Protein AF-A0A5K1HCJ4-F1 (afdb_monomer)

pLDDT: mean 93.44, std 2.25, range [87.69, 97.69]

Secondary structure (DSSP, 8-state):
-HHHHHHHHS-----S-GGG---SEEEEESS----SS--HHHHHTTGGGS-------------SS---TT-----HHHHHTTTT-EEEEE-

InterPro domains:
  IPR007120 DNA-directed RNA polymerase, subunit 2, hybrid-binding domain [PF00562] (1-91)
  IPR014724 RNA polymerase Rpb2, OB-fold [G3DSA:2.40.50.150] (16-91)
  IPR015712 DNA-directed RNA polymerase, subunit 2 [PTHR20856] (1-91)
  IPR037033 DNA-directed RNA polymerase, subunit 2, hybrid-binding domain superfamily [G3DSA:2.40.270.10] (1-85)

Radius of gyration: 15.77 Å; Cα contacts (8 Å, |Δi|>4): 95; chains: 1; bounding box: 39×31×42 Å

Foldseek 3Di:
DVVVVVQVVFQKQPDDVVVPDQDQKHKHQDDFDDDPDDDPVCVVVVCVVIGRFHDDDDDDDDDPVQPPDPDDDDDPVVVVVRHRDM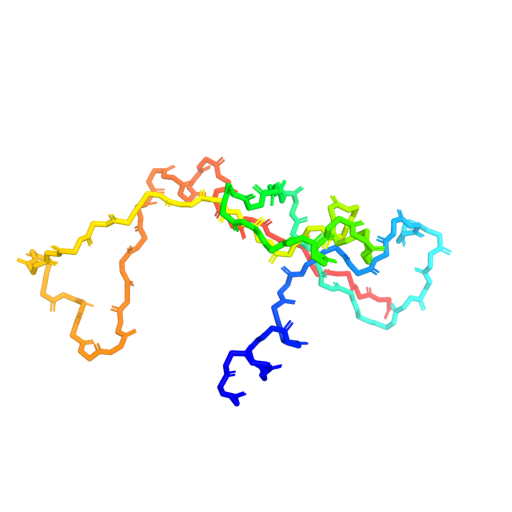DMDHD

Sequence (91 aa):
MYQCQMAKQTMGTSVLNWDYRFDNKLYRILHSQKPLVRTKYYEDFKFSDYNSGTNAVVAVLSYTGYDMEDAMIINKSSYEQGFGHGCVYKT

Organism: NCBI:txid210225

Structure (mmCIF, N/CA/C/O backbone):
data_AF-A0A5K1HCJ4-F1
#
_entry.id   AF-A0A5K1HCJ4-F1
#
loop_
_atom_site.group_PDB
_atom_site.id
_atom_site.type_symbol
_atom_site.label_atom_id
_atom_site.label_alt_id
_atom_site.label_comp_id
_atom_site.label_asym_id
_atom_site.label_entity_id
_atom_site.label_seq_id
_atom_site.pdbx_PDB_ins_code
_atom_site.Cartn_x
_atom_site.Cartn_y
_atom_site.Cartn_z
_atom_site.occupancy
_atom_site.B_iso_or_equiv
_atom_site.auth_seq_id
_atom_site.auth_comp_id
_atom_site.auth_asym_id
_atom_site.auth_atom_id
_atom_site.pdbx_PDB_model_num
ATOM 1 N N . MET A 1 1 ? -9.519 17.275 -3.684 1.00 87.69 1 MET A N 1
ATOM 2 C CA . MET A 1 1 ? -8.227 17.890 -3.297 1.00 87.69 1 MET A CA 1
ATOM 3 C C . MET A 1 1 ? -7.398 16.975 -2.401 1.00 87.69 1 MET A C 1
ATOM 5 O O . MET A 1 1 ? -6.317 16.605 -2.833 1.00 87.69 1 MET A O 1
ATOM 9 N N . TYR A 1 2 ? -7.905 16.543 -1.239 1.00 95.81 2 TYR A N 1
ATOM 10 C CA . TYR A 1 2 ? -7.180 15.660 -0.306 1.00 95.81 2 TYR A CA 1
ATOM 11 C C . TYR A 1 2 ? -6.665 14.356 -0.948 1.00 95.81 2 TYR A C 1
ATOM 13 O O . TYR A 1 2 ? -5.461 14.114 -0.989 1.00 95.81 2 TYR A O 1
ATOM 21 N N . GLN A 1 3 ? -7.554 13.574 -1.573 1.00 94.50 3 GLN A N 1
ATOM 22 C CA . GLN A 1 3 ? -7.182 12.288 -2.181 1.00 94.50 3 GLN A CA 1
ATOM 23 C C . GLN A 1 3 ? -6.091 12.412 -3.253 1.00 94.50 3 GLN A C 1
ATOM 25 O O . GLN A 1 3 ? -5.229 11.549 -3.374 1.00 94.50 3 GLN A O 1
ATOM 30 N N . CYS A 1 4 ? -6.092 13.506 -4.019 1.00 94.25 4 CYS A N 1
ATOM 31 C CA . CYS A 1 4 ? -5.083 13.745 -5.047 1.00 94.25 4 CYS A CA 1
ATOM 32 C C . CYS A 1 4 ? -3.687 13.978 -4.452 1.00 94.25 4 CYS A C 1
ATOM 34 O O . CYS A 1 4 ? -2.705 13.737 -5.142 1.00 94.25 4 CYS A O 1
ATOM 36 N N . GLN A 1 5 ? -3.579 14.479 -3.218 1.00 96.31 5 GLN A N 1
ATOM 37 C CA . GLN A 1 5 ? -2.294 14.637 -2.532 1.00 96.31 5 GLN A CA 1
ATOM 38 C C . GLN A 1 5 ? -1.823 13.304 -1.947 1.00 96.31 5 GLN A C 1
ATOM 40 O O . GLN A 1 5 ? -0.686 12.913 -2.199 1.00 96.31 5 GLN A O 1
ATOM 45 N N . MET A 1 6 ? -2.713 12.568 -1.276 1.00 96.75 6 MET A N 1
ATOM 46 C CA . MET A 1 6 ? -2.394 11.252 -0.706 1.00 96.75 6 MET A CA 1
ATOM 47 C C . MET A 1 6 ? -1.979 10.245 -1.787 1.00 96.75 6 MET A C 1
ATOM 49 O O . MET A 1 6 ? -0.985 9.535 -1.646 1.00 96.75 6 MET A O 1
ATOM 53 N N . ALA A 1 7 ? -2.662 10.254 -2.935 1.00 92.50 7 ALA A N 1
ATOM 54 C CA . ALA A 1 7 ? -2.337 9.379 -4.059 1.00 92.50 7 ALA A CA 1
ATOM 55 C C . ALA A 1 7 ? -0.937 9.621 -4.651 1.00 92.50 7 ALA A C 1
ATOM 57 O O . ALA A 1 7 ? -0.356 8.698 -5.210 1.00 92.50 7 ALA A O 1
ATOM 58 N N . LYS A 1 8 ? -0.368 10.828 -4.523 1.00 93.50 8 LYS A N 1
ATOM 59 C CA . LYS A 1 8 ? 1.004 11.114 -4.987 1.00 93.50 8 LYS A CA 1
ATOM 60 C C . LYS A 1 8 ?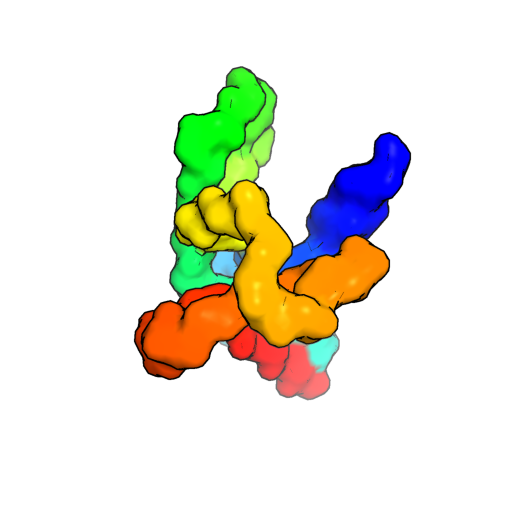 2.076 10.577 -4.038 1.00 93.50 8 LYS A C 1
ATOM 62 O O . LYS A 1 8 ? 3.236 10.508 -4.427 1.00 93.50 8 LYS A O 1
ATOM 67 N N . GLN A 1 9 ? 1.701 10.266 -2.799 1.00 94.94 9 GLN A N 1
ATOM 68 C CA . GLN A 1 9 ? 2.614 9.836 -1.738 1.00 94.94 9 GLN A CA 1
ATOM 69 C C . GLN A 1 9 ? 2.521 8.335 -1.444 1.00 94.94 9 GLN A C 1
ATOM 71 O O . GLN A 1 9 ? 3.389 7.801 -0.758 1.00 94.94 9 GLN A O 1
ATOM 76 N N . THR A 1 10 ? 1.484 7.655 -1.944 1.00 94.44 10 THR A N 1
ATOM 77 C CA . THR A 1 10 ? 1.300 6.220 -1.715 1.00 94.44 10 THR A CA 1
ATOM 78 C C . THR A 1 10 ? 2.476 5.401 -2.244 1.00 94.44 10 THR A C 1
ATOM 80 O O . THR A 1 10 ? 3.047 5.696 -3.297 1.00 94.44 10 THR A O 1
ATOM 83 N N . MET A 1 11 ? 2.804 4.322 -1.536 1.00 94.25 11 MET A N 1
ATOM 84 C CA . MET A 1 11 ? 3.725 3.315 -2.046 1.00 94.25 11 MET A CA 1
ATOM 85 C C . MET A 1 11 ? 3.003 2.480 -3.103 1.00 94.25 11 MET A C 1
ATOM 87 O O . MET A 1 11 ? 2.063 1.749 -2.802 1.00 94.25 11 MET A O 1
ATOM 91 N N . GLY A 1 12 ? 3.451 2.583 -4.349 1.00 92.19 12 GLY A N 1
ATOM 92 C CA . GLY A 1 12 ? 2.896 1.829 -5.465 1.00 92.19 12 GLY A CA 1
ATOM 93 C C . GLY A 1 12 ? 3.966 1.125 -6.279 1.00 92.19 12 GLY A C 1
ATOM 94 O O . GLY A 1 12 ? 5.113 0.989 -5.859 1.00 92.19 12 GLY A O 1
ATOM 95 N N . THR A 1 13 ? 3.583 0.661 -7.460 1.00 92.06 13 THR A N 1
ATOM 96 C CA . THR A 1 13 ? 4.546 0.176 -8.451 1.00 92.06 13 THR A CA 1
ATOM 97 C C . THR A 1 13 ? 4.948 1.352 -9.333 1.00 92.06 13 THR A C 1
ATOM 99 O O . THR A 1 13 ? 4.197 1.721 -10.226 1.00 92.06 13 THR A O 1
ATOM 102 N N . SER A 1 14 ? 6.099 1.976 -9.064 1.00 88.38 14 SER A N 1
ATOM 103 C CA . SER A 1 14 ? 6.540 3.161 -9.821 1.00 88.38 14 SER A CA 1
ATOM 104 C C . SER A 1 14 ? 7.083 2.814 -11.208 1.00 88.38 14 SER A C 1
ATOM 106 O O . SER A 1 14 ? 6.820 3.522 -12.173 1.00 88.38 14 SER A O 1
ATOM 108 N N . VAL A 1 15 ? 7.853 1.727 -11.306 1.00 91.31 15 VAL A N 1
ATOM 109 C CA . VAL A 1 15 ? 8.452 1.228 -12.552 1.00 91.31 15 VAL A CA 1
ATOM 110 C C . VAL A 1 15 ? 8.525 -0.297 -12.519 1.00 91.31 15 VAL A C 1
ATOM 112 O O . VAL A 1 15 ? 8.640 -0.898 -11.449 1.00 91.31 15 VAL A O 1
ATOM 115 N N . LEU A 1 16 ? 8.483 -0.926 -13.693 1.00 90.94 16 LEU A N 1
ATOM 116 C CA . LEU A 1 16 ? 8.577 -2.384 -13.826 1.00 90.94 16 LEU A CA 1
ATOM 117 C C . LEU A 1 16 ? 10.027 -2.876 -13.959 1.00 90.94 16 LEU A C 1
ATOM 119 O O . LEU A 1 16 ? 10.330 -3.988 -13.548 1.00 90.94 16 LEU A O 1
ATOM 123 N N . ASN A 1 17 ? 10.934 -2.044 -14.472 1.00 93.12 17 ASN A N 1
ATOM 124 C CA . ASN A 1 17 ? 12.349 -2.363 -14.699 1.00 93.12 17 ASN A CA 1
ATOM 125 C C . ASN A 1 17 ? 13.270 -1.933 -13.540 1.00 93.12 17 ASN A C 1
ATOM 127 O O . ASN A 1 17 ? 14.428 -1.598 -13.775 1.00 93.12 17 ASN A O 1
ATOM 131 N N . TRP A 1 18 ? 12.756 -1.905 -12.307 1.00 91.12 18 TRP A N 1
ATOM 132 C CA . TRP A 1 18 ? 13.469 -1.417 -11.117 1.00 91.12 18 TRP A CA 1
ATOM 133 C C . TRP A 1 18 ? 14.809 -2.138 -10.872 1.00 91.12 18 TRP A C 1
ATOM 135 O O . TRP A 1 18 ? 15.749 -1.484 -10.438 1.00 91.12 18 TRP A O 1
ATOM 145 N N . ASP A 1 19 ? 14.934 -3.423 -11.234 1.00 90.12 19 ASP A N 1
ATOM 146 C CA . ASP A 1 19 ? 16.181 -4.208 -11.135 1.00 90.12 19 ASP A CA 1
ATOM 147 C C . ASP A 1 19 ? 17.357 -3.617 -11.935 1.00 90.12 19 ASP A C 1
ATOM 149 O O . ASP A 1 19 ? 18.520 -3.832 -11.602 1.00 90.12 19 ASP A O 1
ATOM 153 N N . TYR A 1 20 ? 17.061 -2.863 -12.997 1.00 93.94 20 TYR A N 1
ATOM 154 C CA . TYR A 1 20 ? 18.056 -2.294 -13.912 1.00 93.94 20 TYR A CA 1
ATOM 155 C C . TYR A 1 20 ? 18.185 -0.772 -13.779 1.00 93.94 20 TYR A C 1
ATOM 157 O O . TYR A 1 20 ? 18.810 -0.130 -14.629 1.00 93.94 20 TYR A O 1
ATOM 165 N N . ARG A 1 21 ? 17.566 -0.165 -12.757 1.00 92.00 21 ARG A N 1
ATOM 166 C CA . ARG A 1 21 ? 17.603 1.286 -12.537 1.00 92.00 21 ARG A CA 1
ATOM 167 C C . ARG A 1 21 ? 18.342 1.637 -11.255 1.00 92.00 21 ARG A C 1
ATOM 169 O O . ARG A 1 21 ? 18.111 1.057 -10.204 1.00 92.00 21 ARG A O 1
ATOM 176 N N . PHE A 1 22 ? 19.172 2.671 -11.348 1.00 92.69 22 PHE A N 1
ATOM 177 C CA . PHE A 1 22 ? 19.925 3.239 -10.230 1.00 92.69 22 PHE A CA 1
ATOM 178 C C . PHE A 1 22 ? 19.240 4.513 -9.723 1.00 92.69 22 PHE A C 1
ATOM 180 O O . PHE A 1 22 ? 19.794 5.611 -9.781 1.00 92.69 22 PHE A O 1
ATOM 187 N N . ASP A 1 23 ? 17.987 4.378 -9.288 1.00 92.56 23 ASP A N 1
ATOM 188 C CA . ASP A 1 23 ? 17.253 5.477 -8.660 1.00 92.56 23 ASP A CA 1
ATOM 189 C C . ASP A 1 23 ? 17.746 5.668 -7.203 1.00 92.56 23 ASP A C 1
ATOM 191 O O . ASP A 1 23 ? 18.068 4.703 -6.506 1.00 92.56 23 ASP A O 1
ATOM 195 N N . ASN A 1 24 ? 17.810 6.919 -6.719 1.00 94.19 24 ASN A N 1
ATOM 196 C CA . ASN A 1 24 ? 18.303 7.225 -5.361 1.00 94.19 24 ASN A CA 1
ATOM 197 C C . ASN A 1 24 ? 17.436 6.562 -4.280 1.00 94.19 24 ASN A C 1
ATOM 199 O O . ASN A 1 24 ? 17.946 6.009 -3.308 1.00 94.19 24 ASN A O 1
ATOM 203 N N . LYS A 1 25 ? 16.112 6.611 -4.461 1.00 94.44 25 LYS A N 1
ATOM 204 C CA . LYS A 1 25 ? 15.160 5.947 -3.580 1.00 94.44 25 LYS A CA 1
ATOM 205 C C . LYS A 1 25 ? 13.933 5.489 -4.351 1.00 94.44 25 LYS A C 1
ATOM 207 O O . LYS A 1 25 ? 13.336 6.279 -5.080 1.00 94.44 25 LYS A O 1
ATOM 212 N N . LEU A 1 26 ? 13.520 4.249 -4.122 1.00 94.56 26 LEU A N 1
ATOM 213 C CA . LEU A 1 26 ? 12.323 3.678 -4.721 1.00 94.56 26 LEU A CA 1
ATOM 214 C C . LEU A 1 26 ? 11.487 2.974 -3.656 1.00 94.56 26 LEU A C 1
ATOM 216 O O . LEU A 1 26 ? 11.998 2.172 -2.881 1.00 94.56 26 LEU A O 1
ATOM 220 N N . TYR A 1 27 ? 10.195 3.284 -3.633 1.00 95.25 27 TYR A N 1
ATOM 221 C CA . TYR A 1 27 ? 9.212 2.675 -2.746 1.00 95.25 27 TYR A CA 1
ATOM 222 C C . TYR A 1 27 ? 8.340 1.731 -3.558 1.00 95.25 27 TYR A C 1
ATOM 224 O O . TYR A 1 27 ? 7.757 2.155 -4.555 1.00 95.25 27 TYR A O 1
ATOM 232 N N . ARG A 1 28 ? 8.248 0.469 -3.140 1.00 93.81 28 ARG A N 1
ATOM 233 C CA . ARG A 1 28 ? 7.493 -0.551 -3.866 1.00 93.81 28 ARG A CA 1
ATOM 234 C C . ARG A 1 28 ? 6.623 -1.365 -2.925 1.00 93.81 28 ARG A C 1
ATOM 236 O O . ARG A 1 28 ? 7.106 -1.840 -1.906 1.00 93.81 28 ARG A O 1
ATOM 243 N N . ILE A 1 29 ? 5.369 -1.583 -3.304 1.00 94.94 29 ILE A N 1
ATOM 244 C CA . ILE A 1 29 ? 4.497 -2.580 -2.673 1.00 94.94 29 ILE A CA 1
ATOM 245 C C . ILE A 1 29 ? 4.685 -3.945 -3.354 1.00 94.94 29 ILE A C 1
ATOM 247 O O . ILE A 1 29 ? 4.805 -4.015 -4.578 1.00 94.94 29 ILE A O 1
ATOM 251 N N . LEU A 1 30 ? 4.741 -5.027 -2.575 1.00 92.56 30 LEU A N 1
ATOM 252 C CA . LEU A 1 30 ? 5.022 -6.366 -3.109 1.00 92.56 30 LEU A CA 1
ATOM 253 C C . LEU A 1 30 ? 3.789 -7.009 -3.750 1.00 92.56 30 LEU A C 1
ATOM 255 O O . LEU A 1 30 ? 3.837 -7.444 -4.897 1.00 92.56 30 LEU A O 1
ATOM 259 N N . HIS A 1 31 ? 2.678 -7.035 -3.016 1.00 92.94 31 HIS A N 1
ATOM 260 C CA . HIS A 1 31 ? 1.455 -7.727 -3.417 1.00 92.94 31 HIS A CA 1
ATOM 261 C C . HIS A 1 31 ? 0.349 -6.729 -3.747 1.00 92.94 31 HIS A C 1
ATOM 263 O O . HIS A 1 31 ? -0.633 -6.637 -3.020 1.00 92.94 31 HIS A O 1
ATOM 269 N N . SER A 1 32 ? 0.506 -5.950 -4.818 1.00 93.44 32 SER A N 1
ATOM 270 C CA . SER A 1 32 ? -0.540 -5.021 -5.256 1.00 93.44 32 SER A CA 1
ATOM 271 C C . SER A 1 32 ? -1.706 -5.740 -5.940 1.00 93.44 32 SER A C 1
ATOM 273 O O . SER A 1 32 ? -1.547 -6.792 -6.560 1.00 93.44 32 SER A O 1
ATOM 275 N N . GLN A 1 33 ? -2.901 -5.161 -5.838 1.00 93.81 33 GLN A N 1
ATOM 276 C CA . GLN A 1 33 ? -4.115 -5.685 -6.458 1.00 93.81 33 GLN A CA 1
ATOM 277 C C . GLN A 1 33 ? -4.812 -4.601 -7.280 1.00 93.81 33 GLN A C 1
ATOM 279 O O . GLN A 1 33 ? -4.712 -3.411 -6.981 1.00 93.81 33 GLN A O 1
ATOM 284 N N . LYS A 1 34 ? -5.556 -5.025 -8.306 1.00 93.88 34 LYS A N 1
ATOM 285 C CA . LYS A 1 34 ? -6.443 -4.128 -9.053 1.00 93.88 34 LYS A CA 1
ATOM 286 C C . LYS A 1 34 ? -7.664 -3.788 -8.185 1.00 93.88 34 LYS A C 1
ATOM 288 O O . LYS A 1 34 ? -8.201 -4.693 -7.537 1.00 93.88 34 LYS A O 1
ATOM 293 N N . PRO A 1 35 ? -8.119 -2.525 -8.170 1.00 94.25 35 PRO A N 1
ATOM 294 C CA . PRO A 1 35 ? -9.305 -2.139 -7.418 1.00 94.25 35 PRO A CA 1
ATOM 295 C C . PRO A 1 35 ? -10.557 -2.787 -8.019 1.00 94.25 35 PRO A C 1
ATOM 297 O O . PRO A 1 35 ? -10.732 -2.798 -9.240 1.00 94.25 35 PRO A O 1
ATOM 300 N N . LEU A 1 36 ? -11.440 -3.302 -7.159 1.00 94.31 36 LEU A N 1
ATOM 301 C CA . LEU A 1 36 ? -12.718 -3.892 -7.585 1.00 94.31 36 LEU A CA 1
ATOM 302 C C . LEU A 1 36 ? -13.664 -2.836 -8.178 1.00 94.31 36 LEU A C 1
ATOM 304 O O . LEU A 1 36 ? -14.320 -3.075 -9.189 1.00 94.31 36 LEU A O 1
ATOM 308 N N . VAL A 1 37 ? -13.699 -1.648 -7.568 1.00 95.19 37 VAL A N 1
ATOM 309 C CA . VAL A 1 37 ? -14.464 -0.490 -8.043 1.00 95.19 37 VAL A CA 1
ATOM 310 C C . VAL A 1 37 ? -13.506 0.469 -8.739 1.00 95.19 37 VAL A C 1
ATOM 312 O O . VAL A 1 37 ? -12.578 0.988 -8.120 1.00 95.19 37 VAL A O 1
ATOM 315 N N . ARG A 1 38 ? -13.718 0.707 -10.034 1.00 93.06 38 ARG A N 1
ATOM 316 C CA . ARG A 1 38 ? -12.823 1.510 -10.877 1.00 93.06 38 ARG A CA 1
ATOM 317 C C . ARG A 1 38 ? -13.597 2.341 -11.890 1.00 93.06 38 ARG A C 1
ATOM 319 O O . ARG A 1 38 ? -14.678 1.957 -12.327 1.00 93.06 38 ARG A O 1
ATOM 326 N N . THR A 1 39 ? -13.038 3.489 -12.259 1.00 93.81 39 THR A N 1
ATOM 327 C CA . THR A 1 39 ? -13.595 4.355 -13.303 1.00 93.81 39 THR A CA 1
ATOM 328 C C . THR A 1 39 ? -13.210 3.836 -14.687 1.00 93.81 39 THR A C 1
ATOM 330 O O . THR A 1 39 ? -12.210 3.135 -14.830 1.00 93.81 39 THR A O 1
ATOM 333 N N . LYS A 1 40 ? -13.958 4.223 -15.728 1.00 93.00 40 LYS A N 1
ATOM 334 C CA . LYS A 1 40 ? -13.626 3.884 -17.125 1.00 93.00 40 LYS A CA 1
ATOM 335 C C . LYS A 1 40 ? -12.189 4.294 -17.493 1.00 93.00 40 LYS A C 1
ATOM 337 O O . LYS A 1 40 ? -11.427 3.502 -18.031 1.00 93.00 40 LYS A O 1
ATOM 342 N N . TYR A 1 41 ? -11.791 5.493 -17.070 1.00 93.88 41 TYR A N 1
ATOM 343 C CA . TYR A 1 41 ? -10.462 6.044 -17.327 1.00 93.88 41 TYR A CA 1
ATOM 344 C C . TYR A 1 41 ? -9.312 5.264 -16.678 1.00 93.88 41 TYR A C 1
ATOM 346 O O . TYR A 1 41 ? -8.164 5.416 -17.087 1.00 93.88 41 TYR A O 1
ATOM 354 N N . TYR A 1 42 ? -9.585 4.436 -15.667 1.00 93.12 42 TYR A N 1
ATOM 355 C CA . TYR A 1 42 ? -8.557 3.610 -15.038 1.00 93.12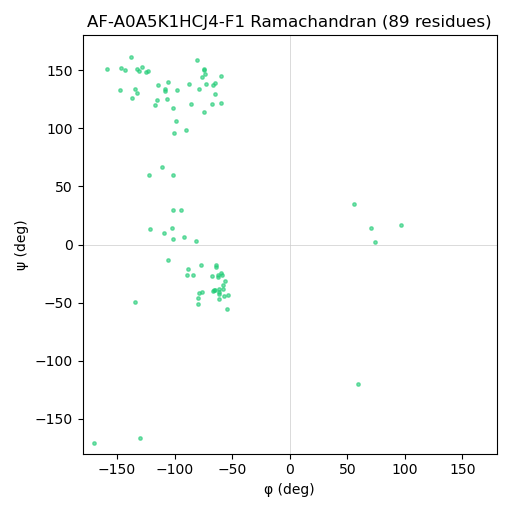 42 TYR A CA 1
ATOM 356 C C . TYR A 1 42 ? -7.928 2.630 -16.041 1.00 93.12 42 TYR A C 1
ATOM 358 O O . TYR A 1 42 ? -6.718 2.402 -16.012 1.00 93.12 42 TYR A O 1
ATOM 366 N N . GLU A 1 43 ? -8.746 2.078 -16.941 1.00 89.62 43 GLU A N 1
ATOM 367 C CA . GLU A 1 43 ? -8.276 1.207 -18.020 1.00 89.62 43 GLU A CA 1
ATOM 368 C C . GLU A 1 43 ? -7.682 2.017 -19.173 1.00 89.62 43 GLU A C 1
ATOM 370 O O . GLU A 1 43 ? -6.600 1.673 -19.647 1.00 89.62 43 GLU A O 1
ATOM 375 N N . ASP A 1 44 ? -8.320 3.130 -19.555 1.00 94.12 44 ASP A N 1
ATOM 376 C CA . ASP A 1 44 ? -7.845 3.989 -20.651 1.00 94.12 44 ASP A CA 1
ATOM 377 C C . ASP A 1 44 ? -6.410 4.503 -20.402 1.00 94.12 44 ASP A C 1
ATOM 379 O O . ASP A 1 44 ? -5.592 4.549 -21.321 1.00 94.12 44 ASP A O 1
ATOM 383 N N . PHE A 1 45 ? -6.071 4.832 -19.148 1.00 91.94 45 PHE A N 1
ATOM 384 C CA . PHE A 1 45 ? -4.728 5.275 -18.743 1.00 91.94 45 PHE A CA 1
ATOM 385 C C . PHE A 1 45 ? -3.797 4.146 -18.279 1.00 91.94 45 PHE A C 1
ATOM 387 O O . PHE A 1 45 ? -2.690 4.425 -17.819 1.00 91.94 45 PHE A O 1
ATOM 394 N N . LYS A 1 46 ? -4.211 2.878 -18.392 1.00 91.12 46 LYS A N 1
ATOM 395 C CA . LYS A 1 46 ? -3.407 1.700 -18.011 1.00 91.12 46 LYS A CA 1
ATOM 396 C C . LYS A 1 46 ? -2.904 1.718 -16.561 1.00 91.12 46 LYS A C 1
ATOM 398 O O . LYS A 1 46 ? -1.842 1.179 -16.250 1.00 91.12 46 LYS A O 1
ATOM 403 N N . PHE A 1 47 ? -3.691 2.267 -15.635 1.00 90.81 47 PHE A N 1
ATOM 404 C CA . PHE A 1 47 ? -3.355 2.203 -14.206 1.00 90.81 47 PHE A CA 1
ATOM 405 C C . PHE A 1 47 ? -3.342 0.765 -13.666 1.00 90.81 47 PHE A C 1
ATOM 407 O O . PHE A 1 47 ? -2.735 0.511 -12.629 1.00 90.81 47 PHE A O 1
ATOM 414 N N . SER A 1 48 ? -3.952 -0.183 -14.387 1.00 88.44 48 SER A N 1
ATOM 415 C CA . SER A 1 48 ? -3.936 -1.613 -14.066 1.00 88.44 48 SER A CA 1
ATOM 416 C C . SER A 1 48 ? -2.547 -2.243 -14.030 1.00 88.44 48 SER A C 1
ATOM 418 O O . SER A 1 48 ? -2.380 -3.289 -13.395 1.00 88.44 48 SER A O 1
ATOM 420 N N . ASP A 1 49 ? -1.591 -1.647 -14.743 1.00 90.75 49 ASP A N 1
ATOM 421 C CA . ASP A 1 49 ? -0.221 -2.153 -14.867 1.00 90.75 49 ASP A CA 1
ATOM 422 C C . ASP A 1 49 ? 0.666 -1.606 -13.735 1.00 90.75 49 ASP A C 1
ATOM 424 O O . ASP A 1 49 ? 1.670 -2.216 -13.371 1.00 90.75 49 ASP A O 1
ATOM 428 N N . TYR A 1 50 ? 0.247 -0.495 -13.119 1.00 92.88 50 TYR A N 1
ATOM 429 C CA . TYR A 1 50 ? 0.951 0.222 -12.056 1.00 92.88 50 TYR A CA 1
ATOM 430 C C . TYR A 1 50 ? 0.074 0.323 -10.805 1.00 92.88 50 TYR A C 1
ATOM 432 O O . TYR A 1 50 ? -0.279 1.407 -10.334 1.00 92.88 50 TYR A O 1
ATOM 440 N N . ASN A 1 51 ? -0.308 -0.834 -10.262 1.00 89.94 51 ASN A N 1
ATOM 441 C CA . ASN A 1 51 ? -1.184 -0.891 -9.096 1.00 89.94 51 ASN A CA 1
ATOM 442 C C . ASN A 1 51 ? -0.498 -0.287 -7.857 1.00 89.94 51 ASN A C 1
ATOM 444 O O . ASN A 1 51 ? 0.689 -0.517 -7.593 1.00 89.94 51 ASN A O 1
ATOM 448 N N . SER A 1 52 ? -1.274 0.476 -7.087 1.00 91.19 52 SER A N 1
ATOM 449 C CA . SER A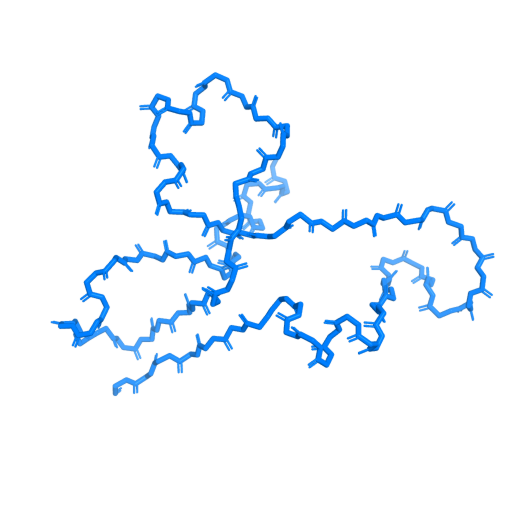 1 52 ? -0.798 1.329 -5.991 1.00 91.19 52 SER A CA 1
ATOM 450 C C . SER A 1 52 ? -1.404 0.997 -4.622 1.00 91.19 52 SER A C 1
ATOM 452 O O . SER A 1 52 ? -1.283 1.786 -3.687 1.00 91.19 52 SER A O 1
ATOM 454 N N . GLY A 1 53 ? -2.058 -0.162 -4.494 1.00 93.62 53 GLY A N 1
ATOM 455 C CA . GLY A 1 53 ? -2.695 -0.589 -3.251 1.00 93.62 53 GLY A CA 1
ATOM 456 C C . GLY A 1 53 ? -3.162 -2.043 -3.271 1.00 93.62 53 GLY A C 1
ATOM 457 O O . GLY A 1 53 ? -2.846 -2.801 -4.190 1.00 93.62 53 GLY A O 1
ATOM 458 N N . THR A 1 54 ? -3.911 -2.420 -2.236 1.00 94.69 54 THR A N 1
ATOM 459 C CA . THR A 1 54 ? -4.511 -3.753 -2.059 1.00 94.69 54 THR A CA 1
ATOM 460 C C . THR A 1 54 ? -5.972 -3.617 -1.654 1.00 94.69 54 THR A C 1
ATOM 462 O O . THR A 1 54 ? -6.346 -2.612 -1.047 1.00 94.69 54 THR A O 1
ATOM 465 N N . ASN A 1 55 ? -6.810 -4.595 -2.004 1.00 96.19 55 ASN A N 1
ATOM 466 C CA . ASN A 1 55 ? -8.194 -4.600 -1.544 1.00 96.19 55 ASN A CA 1
ATOM 467 C C . ASN A 1 55 ? -8.237 -5.110 -0.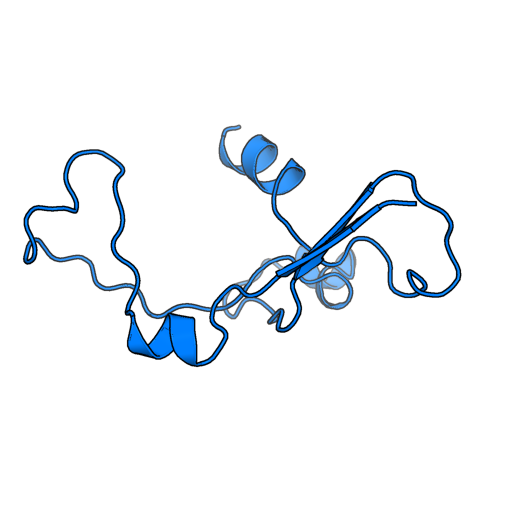097 1.00 96.19 55 ASN A C 1
ATOM 469 O O . ASN A 1 55 ? -7.626 -6.128 0.226 1.00 96.19 55 ASN A O 1
ATOM 473 N N . ALA A 1 56 ? -8.976 -4.412 0.762 1.00 96.25 56 ALA A N 1
ATOM 474 C CA . ALA A 1 56 ? -9.118 -4.739 2.175 1.00 96.25 56 ALA A CA 1
ATOM 475 C C . ALA A 1 56 ? -10.594 -4.884 2.555 1.00 96.25 56 ALA A C 1
ATOM 477 O O . ALA A 1 56 ? -11.459 -4.202 2.005 1.00 96.25 56 ALA A O 1
ATOM 478 N N . VAL A 1 57 ? -10.871 -5.763 3.519 1.00 96.88 57 VAL A N 1
ATOM 479 C CA . VAL A 1 57 ? -12.186 -5.856 4.161 1.00 96.88 57 VAL A CA 1
ATOM 480 C C . VAL A 1 57 ? -12.216 -4.849 5.303 1.00 96.88 57 VAL A C 1
ATOM 482 O O . VAL A 1 57 ? -11.389 -4.917 6.209 1.00 96.88 57 VAL A O 1
ATOM 485 N N . VAL A 1 58 ? -13.158 -3.910 5.247 1.00 96.12 58 VAL A N 1
ATOM 486 C CA . VAL A 1 58 ? -13.296 -2.826 6.226 1.00 96.12 58 VAL A CA 1
ATOM 487 C C . VAL A 1 58 ? -14.530 -3.080 7.083 1.00 96.12 58 VAL A C 1
ATOM 489 O O . VAL A 1 58 ? -15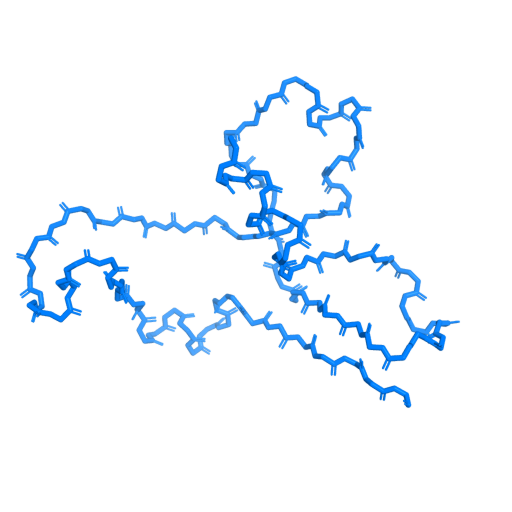.599 -3.381 6.554 1.00 96.12 58 VAL A O 1
ATOM 492 N N . ALA A 1 59 ? -14.385 -2.939 8.399 1.00 95.94 59 ALA A N 1
ATOM 493 C CA . ALA A 1 59 ? -15.480 -3.037 9.353 1.00 95.94 59 ALA A CA 1
ATOM 494 C C . ALA A 1 59 ? -15.686 -1.675 10.031 1.00 95.94 59 ALA A C 1
ATOM 496 O O . ALA A 1 59 ? -14.745 -1.120 10.590 1.00 95.94 59 ALA A O 1
ATOM 497 N N . VAL A 1 60 ? -16.904 -1.130 9.958 1.00 95.12 60 VAL A N 1
ATOM 498 C CA . VAL A 1 60 ? -17.263 0.162 10.567 1.00 95.12 60 VAL A CA 1
ATOM 499 C C . VAL A 1 60 ? -17.987 -0.119 11.876 1.00 95.12 60 VAL A C 1
ATOM 501 O O . VAL A 1 60 ? -19.179 -0.423 11.881 1.00 95.12 60 VAL A O 1
ATOM 504 N N . LEU A 1 61 ? -17.244 -0.098 12.977 1.00 93.50 61 LEU A N 1
ATOM 505 C CA . LEU A 1 61 ? -17.740 -0.430 14.310 1.00 93.50 61 LEU A CA 1
ATOM 506 C C . LEU A 1 61 ? -16.838 0.185 15.376 1.00 93.50 61 LEU A C 1
ATOM 508 O O . LEU A 1 61 ? -15.640 0.303 15.162 1.00 93.50 61 LEU A O 1
ATOM 512 N N . SER A 1 62 ? -17.412 0.503 16.532 1.00 92.44 62 SER A N 1
ATOM 513 C CA . SER A 1 62 ? -16.666 0.932 17.717 1.00 92.44 62 SER A CA 1
ATOM 514 C C . SER A 1 62 ? -16.511 -0.265 18.653 1.00 92.44 62 SER A C 1
ATOM 516 O O . SER A 1 62 ? -17.490 -0.700 19.259 1.00 92.44 62 SER A O 1
ATOM 518 N N . TYR A 1 63 ? -15.306 -0.835 18.736 1.00 90.81 63 TYR A N 1
ATOM 519 C CA . TYR A 1 63 ? -15.065 -2.056 19.525 1.00 90.81 63 TYR A CA 1
ATOM 520 C C . TYR A 1 63 ? -13.817 -1.994 20.392 1.00 90.81 63 TYR A C 1
ATOM 522 O O . TYR A 1 63 ? -13.886 -2.310 21.576 1.00 90.81 63 TYR A O 1
ATOM 530 N N . THR A 1 64 ? -12.674 -1.607 19.827 1.00 89.44 64 THR A N 1
ATOM 531 C CA . THR A 1 64 ? -11.402 -1.662 20.556 1.00 89.44 64 THR A CA 1
ATOM 532 C C . THR A 1 64 ? -11.171 -0.428 21.422 1.00 89.44 64 THR A C 1
ATOM 534 O O . THR A 1 64 ? -10.439 -0.524 22.403 1.00 89.44 64 THR A O 1
ATOM 537 N N . GLY A 1 65 ? -11.764 0.721 21.074 1.00 89.38 65 GLY A N 1
ATOM 538 C CA . GLY A 1 65 ? -11.537 1.994 21.767 1.00 89.38 65 GLY A CA 1
ATOM 539 C C . GLY A 1 65 ? -10.172 2.624 21.461 1.00 89.38 65 GLY A C 1
ATOM 540 O O . GLY A 1 65 ? -9.849 3.677 22.005 1.00 89.38 65 GLY A O 1
ATOM 541 N N . TYR A 1 66 ? -9.381 1.996 20.585 1.00 91.38 66 TYR A N 1
ATOM 542 C CA . TYR A 1 66 ? -8.087 2.489 20.093 1.00 91.38 66 TYR A CA 1
ATOM 543 C C . TYR A 1 66 ? -8.192 3.101 18.683 1.00 91.38 66 TYR A C 1
ATOM 545 O O . TYR A 1 66 ? -7.188 3.480 18.088 1.00 91.38 66 TYR A O 1
ATOM 553 N N . ASP A 1 67 ? -9.410 3.186 18.158 1.00 92.12 67 ASP A N 1
ATOM 554 C CA . ASP A 1 67 ? -9.828 3.740 16.870 1.00 92.12 67 ASP A CA 1
ATOM 555 C C . ASP A 1 67 ? -10.436 5.152 17.016 1.00 92.12 67 ASP A C 1
ATOM 557 O O . ASP A 1 67 ? -11.321 5.543 16.261 1.00 92.12 67 ASP A O 1
ATOM 561 N N . MET A 1 68 ? -9.996 5.917 18.025 1.00 91.19 68 MET A N 1
ATOM 562 C CA . MET A 1 68 ? -10.452 7.296 18.239 1.00 91.19 68 MET A CA 1
ATOM 563 C C . MET A 1 68 ? -9.842 8.263 17.215 1.00 91.19 68 MET A C 1
ATOM 565 O O . MET A 1 68 ? -8.711 8.081 16.768 1.00 91.19 68 MET A O 1
ATOM 569 N N . GLU A 1 69 ? -10.587 9.327 16.902 1.00 91.69 69 GLU A N 1
ATOM 570 C CA . GLU A 1 69 ? -10.235 10.325 15.882 1.00 91.69 69 GLU A CA 1
ATOM 571 C C . GLU A 1 69 ? -10.072 9.685 14.490 1.00 91.69 69 GLU A C 1
ATOM 573 O O . GLU A 1 69 ? -11.017 9.084 13.987 1.00 91.69 69 GLU A O 1
ATOM 578 N N . ASP A 1 70 ? -8.890 9.802 13.881 1.00 91.25 70 ASP A N 1
ATOM 579 C CA . ASP A 1 70 ? -8.563 9.257 12.556 1.00 91.25 70 ASP A CA 1
ATOM 580 C C . ASP A 1 70 ? -7.727 7.961 12.645 1.00 91.25 70 ASP A C 1
ATOM 582 O O . ASP A 1 70 ? -7.112 7.524 11.664 1.00 91.25 70 ASP A O 1
ATOM 586 N N . ALA A 1 71 ? -7.653 7.348 13.832 1.00 93.88 71 ALA A N 1
ATOM 587 C CA . ALA A 1 71 ? -6.909 6.113 14.039 1.00 93.88 71 ALA A CA 1
ATOM 588 C C . ALA A 1 71 ? -7.630 4.904 13.423 1.00 93.88 71 ALA A C 1
ATOM 590 O O . ALA A 1 71 ? -8.853 4.797 13.421 1.00 93.88 71 ALA A O 1
ATOM 591 N N . MET A 1 72 ? -6.848 3.944 12.929 1.00 94.12 72 MET A N 1
ATOM 592 C CA . MET A 1 72 ? -7.357 2.695 12.365 1.00 94.12 72 MET A CA 1
ATOM 593 C C . MET A 1 72 ? -6.625 1.493 12.946 1.00 94.12 72 MET A C 1
ATOM 595 O O . MET A 1 72 ? -5.438 1.560 13.269 1.00 94.12 72 MET A O 1
ATOM 599 N N . ILE A 1 73 ? -7.333 0.369 13.038 1.00 95.69 73 ILE A N 1
ATOM 600 C CA . ILE A 1 73 ? -6.797 -0.892 13.547 1.00 95.69 73 ILE A CA 1
ATOM 601 C C . ILE A 1 73 ? -6.617 -1.875 12.394 1.00 95.69 73 ILE A C 1
ATOM 603 O O . ILE A 1 73 ? -7.522 -2.086 11.589 1.00 95.69 73 ILE A O 1
ATOM 607 N N . ILE A 1 74 ? -5.443 -2.507 12.337 1.00 96.44 74 ILE A N 1
ATOM 608 C CA . ILE A 1 74 ? -5.109 -3.545 11.356 1.00 96.44 74 ILE A CA 1
ATOM 609 C C . ILE A 1 74 ? -5.124 -4.912 12.044 1.00 96.44 74 ILE A C 1
ATOM 611 O O . ILE A 1 74 ? -4.648 -5.068 13.169 1.00 96.44 74 ILE A O 1
ATOM 615 N N . ASN A 1 75 ? -5.647 -5.927 11.353 1.00 96.62 75 ASN A N 1
ATOM 616 C CA . ASN A 1 75 ? -5.615 -7.303 11.835 1.00 96.62 75 ASN A CA 1
ATOM 617 C C . ASN A 1 75 ? -4.171 -7.838 11.855 1.00 96.62 75 ASN A C 1
ATOM 619 O O . ASN A 1 75 ? -3.517 -7.932 10.814 1.00 96.62 75 ASN A O 1
ATOM 623 N N . LYS A 1 76 ? -3.701 -8.243 13.041 1.00 96.88 76 LYS A N 1
ATOM 624 C CA . LYS A 1 76 ? -2.351 -8.783 13.249 1.00 96.88 76 LYS A CA 1
ATOM 625 C C . LYS A 1 76 ? -2.053 -10.002 12.372 1.00 96.88 76 LYS A C 1
ATOM 627 O O . LYS A 1 76 ? -0.991 -10.060 11.762 1.00 96.88 76 LYS A O 1
ATOM 632 N N . SER A 1 77 ? -2.990 -10.943 12.268 1.00 97.69 77 SER A N 1
ATOM 633 C CA . SER A 1 77 ? -2.801 -12.146 11.451 1.00 97.69 77 SER A CA 1
ATOM 634 C C . SER A 1 77 ? -2.684 -11.798 9.964 1.00 97.69 77 SER A C 1
ATOM 636 O O . SER A 1 77 ? -1.823 -12.338 9.276 1.00 97.69 77 SER A O 1
ATOM 638 N N . SER A 1 78 ? -3.473 -10.835 9.473 1.00 96.81 78 SER A N 1
ATOM 639 C CA . SER A 1 78 ? -3.363 -10.368 8.083 1.00 96.81 78 SER A CA 1
ATOM 640 C C . SER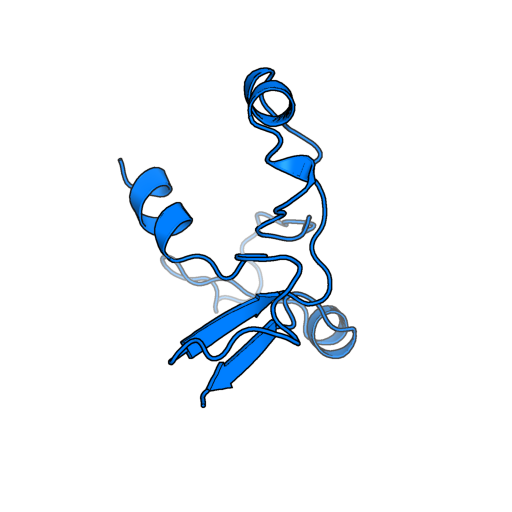 A 1 78 ? -2.026 -9.673 7.811 1.00 96.81 78 SER A C 1
ATOM 642 O O . SER A 1 78 ? -1.434 -9.877 6.753 1.00 96.81 78 SER A O 1
ATOM 644 N N . TYR A 1 79 ? -1.521 -8.885 8.766 1.00 95.62 79 TYR A N 1
ATOM 645 C CA . TYR A 1 79 ? -0.195 -8.271 8.669 1.00 95.62 79 TYR A CA 1
ATOM 646 C C . TYR A 1 79 ? 0.921 -9.324 8.577 1.00 95.62 79 TYR A C 1
ATOM 648 O O . TYR A 1 79 ? 1.760 -9.249 7.680 1.00 95.62 79 TYR A O 1
ATOM 656 N N . GLU A 1 80 ? 0.897 -10.344 9.440 1.00 97.06 80 GLU A N 1
ATOM 657 C CA . GLU A 1 80 ? 1.872 -11.449 9.426 1.00 97.06 80 GLU A CA 1
ATOM 658 C C . GLU A 1 80 ? 1.818 -12.267 8.123 1.00 97.06 80 GLU A C 1
ATOM 660 O O . GLU A 1 80 ? 2.834 -12.793 7.674 1.00 97.06 80 GLU A O 1
ATOM 665 N N . GLN A 1 81 ? 0.656 -12.309 7.468 1.00 95.81 81 GLN A N 1
ATOM 666 C CA . GLN A 1 81 ? 0.460 -12.918 6.149 1.00 95.81 81 GLN A CA 1
ATOM 667 C C . GLN A 1 81 ? 0.878 -12.012 4.973 1.00 95.81 81 GLN A C 1
ATOM 669 O O . GLN A 1 81 ? 0.723 -12.400 3.815 1.00 95.81 81 GLN A O 1
ATOM 674 N N . GLY A 1 82 ? 1.424 -10.821 5.234 1.00 94.44 82 GLY A N 1
ATOM 675 C CA . GLY A 1 82 ? 1.984 -9.938 4.206 1.00 94.44 82 GLY A CA 1
ATOM 676 C C . GLY A 1 82 ? 1.048 -8.837 3.703 1.00 94.44 82 GLY A C 1
ATOM 677 O O . GLY A 1 82 ? 1.322 -8.245 2.652 1.00 94.44 82 GLY A O 1
ATOM 678 N N . PHE A 1 83 ? -0.033 -8.524 4.427 1.00 95.94 83 PHE A N 1
ATOM 679 C CA . PHE A 1 83 ? -0.900 -7.389 4.100 1.00 95.94 83 PHE A CA 1
ATOM 680 C C . PHE A 1 83 ? -0.118 -6.065 4.121 1.00 95.94 83 PHE A C 1
ATOM 682 O O . PHE A 1 83 ? 0.476 -5.696 5.132 1.00 95.94 83 PHE A O 1
ATOM 689 N N . GLY A 1 84 ? -0.118 -5.348 2.991 1.00 93.62 84 GLY A N 1
ATOM 690 C CA . GLY A 1 84 ? 0.546 -4.046 2.859 1.00 93.62 84 GLY A CA 1
ATOM 691 C C . GLY A 1 84 ? 2.079 -4.091 2.853 1.00 93.62 84 GLY A C 1
ATOM 692 O O . GLY A 1 84 ? 2.711 -3.048 3.002 1.00 93.62 84 GLY A O 1
ATOM 693 N N . HIS A 1 85 ? 2.693 -5.267 2.678 1.00 95.62 85 HIS A N 1
ATOM 694 C CA . HIS A 1 85 ? 4.150 -5.390 2.701 1.00 95.62 85 HIS A CA 1
ATOM 695 C C . HIS A 1 85 ? 4.799 -4.633 1.530 1.00 95.62 85 HIS A C 1
ATOM 697 O O . HIS A 1 85 ? 4.436 -4.820 0.362 1.00 95.62 85 HIS A O 1
ATOM 703 N N . GLY A 1 86 ? 5.795 -3.805 1.843 1.00 94.50 86 GLY A N 1
ATOM 704 C CA . GLY A 1 86 ? 6.548 -3.029 0.866 1.00 94.50 86 GLY A CA 1
ATOM 705 C C . GLY A 1 86 ? 8.046 -3.016 1.149 1.00 94.50 86 GLY A C 1
ATOM 706 O O . GLY A 1 86 ? 8.490 -3.302 2.258 1.00 94.50 86 GLY A O 1
ATOM 707 N N . CYS A 1 87 ? 8.821 -2.669 0.130 1.00 93.69 87 CYS A N 1
ATOM 708 C CA . CYS A 1 87 ? 10.272 -2.563 0.185 1.00 93.69 87 CYS A CA 1
ATOM 709 C C . CYS A 1 87 ? 10.720 -1.165 -0.240 1.00 93.69 87 CYS A C 1
ATOM 711 O O . CYS A 1 87 ? 10.087 -0.511 -1.078 1.00 93.69 87 CYS A O 1
ATOM 713 N N . VAL A 1 88 ? 11.836 -0.725 0.338 1.00 95.31 88 VAL A N 1
ATOM 714 C CA . VAL A 1 88 ? 12.504 0.524 -0.026 1.00 95.31 88 VAL A CA 1
ATOM 715 C C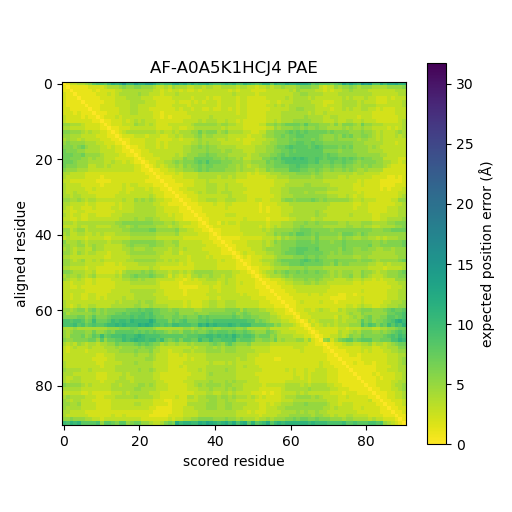 . VAL A 1 88 ? 13.881 0.186 -0.564 1.00 95.31 88 VAL A C 1
ATOM 717 O O . VAL A 1 88 ? 14.699 -0.396 0.144 1.00 95.31 88 VAL A O 1
ATOM 720 N N . TYR A 1 89 ? 14.131 0.570 -1.808 1.00 93.31 89 TYR A N 1
ATOM 721 C CA . TYR A 1 89 ? 15.433 0.437 -2.446 1.00 93.31 89 TYR A CA 1
ATOM 722 C C . TYR A 1 89 ? 16.1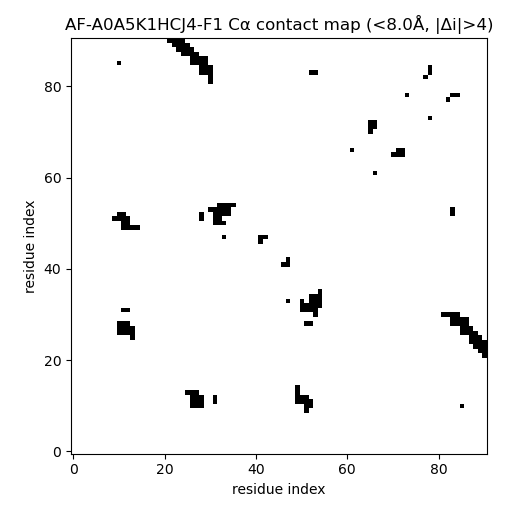56 1.771 -2.347 1.00 93.31 89 TYR A C 1
ATOM 724 O O . TYR A 1 89 ? 15.562 2.821 -2.609 1.00 93.31 89 TYR A O 1
ATOM 732 N N . LYS A 1 90 ? 17.423 1.727 -1.947 1.00 93.69 90 LYS A N 1
ATOM 733 C CA . LYS A 1 90 ? 18.299 2.890 -1.869 1.00 93.69 90 LYS A CA 1
ATOM 734 C C . LYS A 1 90 ? 19.661 2.494 -2.422 1.00 93.69 90 LYS A C 1
ATOM 736 O O . LYS A 1 90 ? 20.216 1.497 -1.963 1.00 93.69 90 LYS A O 1
ATOM 741 N N . THR A 1 91 ? 20.141 3.266 -3.392 1.00 88.06 91 THR A N 1
ATOM 742 C CA . THR A 1 91 ? 21.487 3.130 -3.966 1.00 88.06 91 THR A CA 1
ATOM 743 C C . THR A 1 91 ? 22.451 4.063 -3.244 1.00 88.06 91 THR A C 1
ATOM 745 O O . THR A 1 91 ? 22.011 5.174 -2.858 1.00 88.06 91 THR A O 1
#

Solvent-accessible surface area (backbone atoms only — not comparable to full-atom values): 6072 Å² total; per-residue (Å²): 114,70,66,69,56,54,64,75,68,53,55,18,43,84,64,91,63,55,93,81,53,91,54,66,68,45,54,33,43,73,76,54,38,74,68,91,80,74,60,75,61,43,62,78,70,50,44,75,81,42,31,53,43,64,86,78,92,81,81,94,76,93,79,84,80,72,51,60,90,92,43,78,86,78,60,66,70,50,45,78,72,51,58,87,43,62,50,76,49,70,107

Mean predicted aligned error: 3.75 Å

Nearest PDB structures (foldseek):
  7obb-assembly1_B  TM=9.867E-01  e=1.707E-07  Homo sapiens
  6tps-assembly1_B  TM=9.965E-01  e=4.399E-07  Saccharomyces cerevisiae
  6hls-assembly1_B  TM=9.932E-01  e=5.766E-07  Saccharomyces cerevisiae S288C
  6hlr-assembly1_B  TM=9.932E-01  e=6.601E-07  Saccharomyces cerevisiae S288C
  7z31-assembly1_B  TM=9.605E-01  e=9.867E-06  Saccharomyces cerevisiae S288C